Protein AF-U9UXD9-F1 (afdb_monomer_lite)

pLDDT: mean 90.03, std 11.15, range [47.75, 98.38]

Radius of gyration: 14.78 Å; chains: 1; bounding box: 42×29×40 Å

Structure (mmCIF, N/CA/C/O backbone):
data_AF-U9UXD9-F1
#
_entry.id   AF-U9UXD9-F1
#
loop_
_atom_site.group_PDB
_atom_site.id
_atom_site.type_symbol
_atom_site.label_atom_id
_atom_site.label_alt_id
_atom_site.label_comp_id
_atom_site.label_asym_id
_atom_site.label_entity_id
_atom_site.label_seq_id
_atom_site.pdbx_PDB_ins_code
_atom_site.Cartn_x
_atom_site.Cartn_y
_atom_site.Cartn_z
_atom_site.occupancy
_atom_site.B_iso_or_equiv
_atom_site.auth_seq_id
_atom_site.auth_comp_id
_atom_site.auth_asym_id
_atom_site.auth_atom_id
_atom_site.pdbx_PDB_model_num
ATOM 1 N N . MET A 1 1 ? 28.510 9.407 2.389 1.00 47.75 1 MET A N 1
ATOM 2 C CA . MET A 1 1 ? 27.155 9.990 2.547 1.00 47.75 1 MET A CA 1
ATOM 3 C C . MET A 1 1 ? 26.458 9.371 3.751 1.00 47.75 1 MET A C 1
ATOM 5 O O . MET A 1 1 ? 26.503 8.159 3.916 1.00 47.75 1 MET A O 1
ATOM 9 N N . GLY A 1 2 ? 25.890 10.187 4.645 1.00 51.25 2 GLY A N 1
ATOM 10 C CA . GLY A 1 2 ? 25.285 9.713 5.898 1.00 51.25 2 GLY A CA 1
ATOM 11 C C . GLY A 1 2 ? 23.861 9.168 5.719 1.00 51.25 2 GLY A C 1
ATOM 12 O O . GLY A 1 2 ? 23.108 9.651 4.878 1.00 51.25 2 GLY A O 1
ATOM 13 N N . LYS A 1 3 ? 23.450 8.214 6.571 1.00 53.22 3 LYS A N 1
ATOM 14 C CA . LYS A 1 3 ? 22.107 7.583 6.564 1.00 53.22 3 LYS A CA 1
ATOM 15 C C . LYS A 1 3 ? 20.931 8.584 6.567 1.00 53.22 3 LYS A C 1
ATOM 17 O O . LYS A 1 3 ? 19.862 8.260 6.059 1.00 53.22 3 LYS A O 1
ATOM 22 N N . LYS A 1 4 ? 21.116 9.787 7.131 1.00 56.16 4 LYS A N 1
ATOM 23 C CA . LYS A 1 4 ? 20.098 10.857 7.161 1.00 56.16 4 LYS A CA 1
ATOM 24 C C . LYS A 1 4 ? 19.846 11.497 5.790 1.00 56.16 4 LYS A C 1
ATOM 26 O O . LYS A 1 4 ? 18.699 11.809 5.500 1.00 56.16 4 LYS A O 1
ATOM 31 N N . GLN A 1 5 ? 20.877 11.653 4.958 1.00 60.47 5 GLN A N 1
ATOM 32 C CA . GLN A 1 5 ? 20.761 12.288 3.639 1.00 60.47 5 GLN A CA 1
ATOM 33 C C . GLN A 1 5 ? 19.975 11.389 2.671 1.00 60.47 5 GLN A C 1
ATOM 35 O O . GLN A 1 5 ? 18.980 11.807 2.096 1.00 60.47 5 GLN A O 1
ATOM 40 N N . ILE A 1 6 ? 20.295 10.090 2.665 1.00 60.47 6 ILE A N 1
ATOM 41 C CA . ILE A 1 6 ? 19.598 9.052 1.881 1.00 60.47 6 ILE A CA 1
ATOM 42 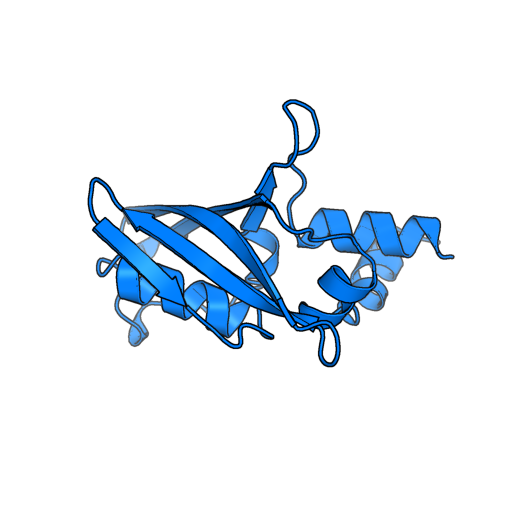C C . ILE A 1 6 ? 18.091 8.992 2.203 1.00 60.47 6 ILE A C 1
ATOM 44 O O . ILE A 1 6 ? 17.263 8.775 1.320 1.00 60.47 6 ILE A O 1
ATOM 48 N N . ALA A 1 7 ? 17.706 9.185 3.469 1.00 57.84 7 ALA A N 1
ATOM 49 C CA . ALA A 1 7 ? 16.299 9.181 3.876 1.00 57.84 7 ALA A CA 1
ATOM 50 C C . ALA A 1 7 ? 15.526 10.431 3.412 1.00 57.84 7 ALA A C 1
ATOM 52 O O . ALA A 1 7 ? 14.326 10.327 3.170 1.00 57.84 7 ALA A O 1
ATOM 53 N N . GLY A 1 8 ? 16.197 11.584 3.305 1.00 60.69 8 GLY A N 1
ATOM 54 C CA . GLY A 1 8 ? 15.618 12.821 2.774 1.00 60.69 8 GLY A CA 1
ATOM 55 C C . GLY A 1 8 ? 15.433 12.753 1.261 1.00 60.69 8 GLY A C 1
ATOM 56 O O . GLY A 1 8 ? 14.341 13.010 0.770 1.00 60.69 8 GLY A O 1
ATOM 57 N N . ASP A 1 9 ? 16.452 12.291 0.539 1.00 59.47 9 ASP A N 1
ATOM 58 C CA . ASP A 1 9 ? 16.437 12.292 -0.928 1.00 59.47 9 ASP A CA 1
ATOM 59 C C . ASP A 1 9 ? 15.545 11.175 -1.500 1.00 59.47 9 ASP A C 1
ATOM 61 O O . ASP A 1 9 ? 14.787 11.380 -2.449 1.00 59.47 9 ASP A O 1
ATOM 65 N N . SER A 1 10 ? 15.507 10.003 -0.850 1.00 62.25 10 SER A N 1
ATOM 66 C CA . SER A 1 10 ? 14.566 8.937 -1.230 1.00 62.25 10 SER A CA 1
ATOM 67 C C . SER A 1 10 ? 13.100 9.318 -1.008 1.00 62.25 10 SER A C 1
ATOM 69 O O . SER A 1 10 ? 12.233 8.664 -1.594 1.00 62.25 10 SER A O 1
ATOM 71 N N . ALA A 1 11 ? 12.803 10.375 -0.226 1.00 66.31 11 ALA A N 1
ATOM 72 C CA . ALA A 1 11 ? 11.453 10.894 0.017 1.00 66.31 11 ALA A CA 1
ATOM 73 C C . ALA A 1 11 ? 10.772 11.446 -1.252 1.00 66.31 11 ALA A C 1
ATOM 75 O O . ALA A 1 11 ? 9.542 11.555 -1.269 1.00 66.31 11 ALA A O 1
ATOM 76 N N . HIS A 1 12 ? 11.528 11.647 -2.335 1.00 73.69 12 HIS A N 1
ATOM 77 C CA . HIS A 1 12 ? 10.988 12.022 -3.641 1.00 73.69 12 HIS A CA 1
ATOM 78 C C . HIS A 1 12 ? 10.375 10.855 -4.430 1.0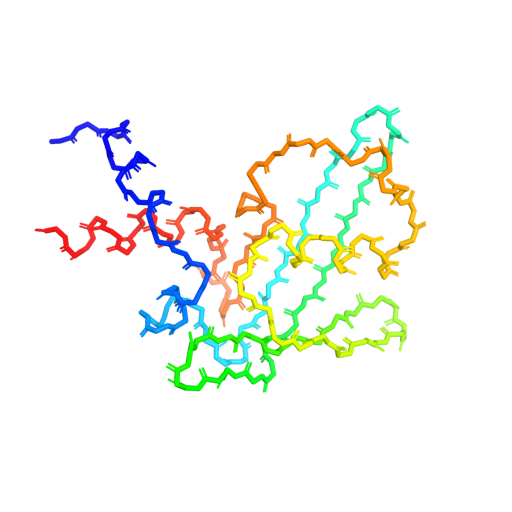0 73.69 12 HIS A C 1
ATOM 80 O O . HIS A 1 12 ? 9.474 11.106 -5.213 1.00 73.69 12 HIS A O 1
ATOM 86 N N . ILE A 1 13 ? 10.760 9.594 -4.165 1.00 86.38 13 ILE A N 1
ATOM 87 C CA . ILE A 1 13 ? 10.216 8.409 -4.868 1.00 86.38 13 ILE A CA 1
ATOM 88 C C . ILE A 1 13 ? 8.737 8.143 -4.504 1.00 86.38 13 ILE A C 1
ATOM 90 O O . ILE A 1 13 ? 8.409 7.440 -3.548 1.00 86.38 13 ILE A O 1
ATOM 94 N N . SER A 1 14 ? 7.820 8.696 -5.277 1.00 91.81 14 SER A N 1
ATOM 95 C CA . SER A 1 14 ? 6.376 8.495 -5.186 1.00 91.81 14 SER A CA 1
ATOM 96 C C . SER A 1 14 ? 5.949 7.038 -5.425 1.00 91.81 14 SER A C 1
ATOM 98 O O . SER A 1 14 ? 6.694 6.219 -5.962 1.00 91.81 14 SER A O 1
ATOM 100 N N . LEU A 1 15 ? 4.709 6.697 -5.051 1.00 93.44 15 LEU A N 1
ATOM 101 C CA . LEU A 1 15 ? 4.165 5.353 -5.282 1.00 93.44 15 LEU A CA 1
ATOM 102 C C . LEU A 1 15 ? 4.161 4.967 -6.779 1.00 93.44 15 LEU A C 1
ATOM 104 O O . LEU A 1 15 ? 4.583 3.852 -7.087 1.00 93.44 15 LEU A O 1
ATOM 108 N N . PRO A 1 16 ? 3.793 5.858 -7.726 1.00 95.19 16 PRO A N 1
ATOM 109 C CA . PRO A 1 16 ? 3.894 5.546 -9.145 1.00 95.19 16 PRO A CA 1
ATOM 110 C C . PRO A 1 16 ? 5.333 5.345 -9.619 1.00 95.19 16 PRO A C 1
ATOM 112 O O . PRO A 1 16 ? 5.588 4.439 -10.408 1.00 95.19 16 PRO A O 1
ATOM 115 N N . GLU A 1 17 ? 6.295 6.119 -9.112 1.00 94.12 17 GLU A N 1
ATOM 116 C CA . GLU A 1 17 ? 7.713 5.897 -9.418 1.00 94.12 17 GLU A CA 1
ATOM 117 C C . GLU A 1 17 ? 8.197 4.543 -8.901 1.00 94.12 17 GLU A C 1
ATOM 119 O O . GLU A 1 17 ? 8.944 3.873 -9.605 1.00 94.12 17 GLU A O 1
ATOM 124 N N . MET A 1 18 ? 7.713 4.074 -7.743 1.00 95.06 18 MET A N 1
ATOM 125 C CA . MET A 1 18 ? 8.031 2.725 -7.258 1.00 95.06 18 MET A CA 1
ATOM 126 C C . MET A 1 18 ? 7.555 1.625 -8.215 1.00 95.06 18 MET A C 1
ATOM 128 O O . MET A 1 18 ? 8.231 0.605 -8.349 1.00 95.06 18 MET A O 1
ATOM 132 N N . THR A 1 19 ? 6.418 1.806 -8.893 1.00 95.44 19 THR A N 1
ATOM 133 C CA . THR A 1 19 ? 5.952 0.829 -9.896 1.00 95.44 19 THR A CA 1
ATOM 134 C C . THR A 1 19 ? 6.778 0.902 -11.180 1.00 95.44 19 THR A C 1
ATOM 136 O O . THR A 1 19 ? 7.226 -0.124 -11.694 1.00 95.44 19 THR A O 1
ATOM 139 N N . LYS A 1 20 ? 7.064 2.118 -11.666 1.00 93.31 20 LYS A N 1
ATOM 140 C CA . LYS A 1 20 ? 7.911 2.358 -12.845 1.00 93.31 20 LYS A CA 1
ATOM 141 C C . LYS A 1 20 ? 9.322 1.803 -12.644 1.00 93.31 20 LYS A C 1
ATOM 143 O O . LYS A 1 20 ? 9.856 1.162 -13.542 1.00 93.31 20 LYS A O 1
ATOM 148 N N . ALA A 1 21 ? 9.873 1.956 -11.443 1.00 93.44 21 ALA A N 1
ATOM 149 C CA . ALA A 1 21 ? 11.165 1.417 -11.026 1.00 93.44 21 ALA A CA 1
ATOM 150 C C . ALA A 1 21 ? 11.151 -0.097 -10.721 1.00 93.44 21 ALA A C 1
ATOM 152 O O . ALA A 1 21 ? 12.160 -0.637 -10.271 1.00 93.44 21 ALA A O 1
ATOM 153 N N . GLN A 1 22 ? 10.024 -0.795 -10.921 1.00 94.00 22 GLN A N 1
ATOM 154 C CA . GLN A 1 22 ? 9.865 -2.228 -10.627 1.00 94.00 22 GLN A CA 1
ATOM 155 C C . GLN A 1 22 ? 10.165 -2.600 -9.161 1.00 94.00 22 GLN A C 1
ATOM 157 O O . GLN A 1 22 ? 10.503 -3.753 -8.857 1.00 94.00 22 GLN A O 1
ATOM 162 N N . ILE A 1 23 ? 10.027 -1.636 -8.243 1.00 95.44 23 ILE A N 1
ATOM 163 C CA . ILE A 1 23 ? 10.107 -1.864 -6.797 1.00 95.44 23 ILE A CA 1
ATOM 164 C C . ILE A 1 23 ? 8.840 -2.582 -6.338 1.00 95.44 23 ILE A C 1
ATOM 166 O O . ILE A 1 23 ? 8.949 -3.595 -5.655 1.00 95.44 23 ILE A O 1
ATOM 170 N N . ILE A 1 24 ? 7.668 -2.096 -6.760 1.00 96.75 24 ILE A N 1
ATOM 171 C CA . ILE A 1 24 ? 6.373 -2.779 -6.624 1.00 96.75 24 ILE A CA 1
ATOM 172 C C . ILE A 1 24 ? 6.026 -3.399 -7.978 1.00 96.75 24 ILE A C 1
ATOM 174 O O . ILE A 1 24 ? 6.130 -2.730 -9.007 1.00 96.75 24 ILE A O 1
ATOM 178 N N . ARG A 1 25 ? 5.617 -4.665 -7.979 1.00 96.88 25 ARG A N 1
ATOM 179 C CA . ARG A 1 25 ? 5.356 -5.470 -9.175 1.00 96.88 25 ARG A CA 1
ATOM 180 C C . ARG A 1 25 ? 3.957 -6.068 -9.142 1.00 96.88 25 ARG A C 1
ATOM 182 O O . ARG A 1 25 ? 3.321 -6.150 -8.092 1.00 96.88 25 ARG A O 1
ATOM 189 N N . LEU A 1 26 ? 3.496 -6.491 -10.318 1.00 97.31 26 LEU A N 1
ATOM 190 C CA . LEU A 1 26 ? 2.323 -7.351 -10.428 1.00 97.31 26 LEU A CA 1
ATOM 191 C C . LEU A 1 26 ? 2.529 -8.591 -9.550 1.00 97.31 26 LEU A C 1
ATOM 193 O O . LEU A 1 26 ? 3.651 -9.082 -9.442 1.00 97.31 26 LEU A O 1
ATOM 197 N N . ASP A 1 27 ? 1.457 -9.053 -8.916 1.00 97.19 27 ASP A N 1
ATOM 198 C CA . ASP A 1 27 ? 1.449 -10.183 -7.990 1.00 97.19 27 ASP A CA 1
ATOM 199 C C . ASP A 1 27 ? 2.195 -9.999 -6.663 1.00 97.19 27 ASP A C 1
ATOM 201 O O . ASP A 1 27 ? 2.131 -10.894 -5.818 1.00 97.19 27 ASP A O 1
ATOM 205 N N . ASP A 1 28 ? 2.798 -8.843 -6.389 1.00 98.00 28 ASP A N 1
ATOM 206 C CA . ASP A 1 28 ? 3.245 -8.551 -5.029 1.00 98.00 28 ASP A CA 1
ATOM 207 C C . ASP A 1 28 ? 2.044 -8.502 -4.069 1.00 98.00 28 ASP A C 1
ATOM 209 O O . ASP A 1 28 ? 0.959 -8.007 -4.405 1.00 98.00 28 ASP A O 1
ATOM 213 N N . THR A 1 29 ? 2.253 -8.967 -2.839 1.00 97.88 29 THR A N 1
ATOM 214 C CA . THR A 1 29 ? 1.322 -8.722 -1.735 1.00 97.88 29 THR A CA 1
ATOM 215 C C . THR A 1 29 ? 1.848 -7.568 -0.893 1.00 97.88 29 THR A C 1
ATOM 217 O O . THR A 1 29 ? 2.920 -7.662 -0.304 1.00 97.88 29 THR A O 1
ATOM 220 N N . LEU A 1 30 ? 1.095 -6.477 -0.790 1.00 97.62 30 LEU A N 1
ATOM 221 C CA . LEU A 1 30 ? 1.362 -5.410 0.166 1.00 97.62 30 LEU A CA 1
ATOM 222 C C . LEU A 1 30 ? 0.692 -5.754 1.498 1.00 97.62 30 LEU A C 1
ATOM 224 O O . LEU A 1 30 ? -0.531 -5.714 1.614 1.00 97.62 30 LEU A O 1
ATOM 228 N N . LYS A 1 31 ? 1.490 -6.077 2.514 1.00 96.81 31 LYS A N 1
ATOM 229 C CA . LYS A 1 31 ? 1.005 -6.275 3.881 1.00 96.81 31 LYS A CA 1
ATOM 230 C C . LYS A 1 31 ? 0.913 -4.945 4.601 1.00 96.81 31 LYS A C 1
ATOM 232 O O . LYS A 1 31 ? 1.925 -4.271 4.792 1.00 96.81 31 LYS A O 1
ATOM 237 N N . TYR A 1 32 ? -0.289 -4.587 5.024 1.00 97.25 32 TYR A N 1
ATOM 238 C CA . TYR A 1 32 ? -0.550 -3.444 5.878 1.00 97.25 32 TYR A CA 1
ATOM 239 C C . TYR A 1 32 ? -0.560 -3.850 7.350 1.00 97.25 32 TYR A C 1
ATOM 241 O O . TYR A 1 32 ? -1.242 -4.799 7.745 1.00 97.25 32 TYR A O 1
ATOM 249 N N . LYS A 1 33 ? 0.151 -3.086 8.177 1.00 95.56 33 LYS A N 1
ATOM 250 C CA . LYS A 1 33 ? 0.100 -3.190 9.634 1.00 95.56 33 LYS A CA 1
ATOM 251 C C . LYS A 1 33 ? 0.196 -1.808 10.255 1.00 95.56 33 LYS A C 1
ATOM 253 O O . LYS A 1 33 ? 1.205 -1.122 10.103 1.00 95.56 33 LYS A O 1
ATOM 258 N N . ARG A 1 34 ? -0.815 -1.430 11.038 1.00 94.56 34 ARG A N 1
ATOM 259 C CA . ARG A 1 34 ? -0.772 -0.203 11.841 1.00 94.56 34 ARG A CA 1
ATOM 260 C C . ARG A 1 34 ? -1.453 -0.379 13.187 1.00 94.56 34 ARG A C 1
ATOM 262 O O . ARG A 1 34 ? -2.565 -0.894 13.276 1.00 94.56 34 ARG A O 1
ATOM 269 N N . GLN A 1 35 ? -0.781 0.103 14.228 1.00 93.44 35 GLN A N 1
ATOM 270 C CA . GLN A 1 35 ? -1.320 0.172 15.580 1.00 93.44 35 GLN A CA 1
ATOM 271 C C . GLN A 1 35 ? -1.838 1.586 15.873 1.00 93.44 35 GLN A C 1
ATOM 273 O O . GLN A 1 35 ? -1.101 2.568 15.774 1.00 93.44 35 GLN A O 1
ATOM 278 N N . PHE A 1 36 ? -3.094 1.675 16.295 1.00 92.69 36 PHE A N 1
ATOM 279 C CA . PHE A 1 36 ? -3.759 2.886 16.761 1.00 92.69 36 PHE A CA 1
ATOM 280 C C . PHE A 1 36 ? -3.802 2.853 18.289 1.00 92.69 36 PHE A C 1
ATOM 282 O O . PHE A 1 36 ? -4.796 2.447 18.887 1.00 92.69 36 PHE A O 1
ATOM 289 N N . LYS A 1 37 ? -2.688 3.245 18.925 1.00 88.94 37 LYS A N 1
ATOM 290 C CA . LYS A 1 37 ? -2.486 3.123 20.383 1.00 88.94 37 LYS A CA 1
ATOM 291 C C . LYS A 1 37 ? -3.617 3.749 21.201 1.00 88.94 37 LYS A C 1
ATOM 293 O O . LYS A 1 37 ? -4.124 3.101 22.104 1.00 88.94 37 LYS A O 1
ATOM 298 N N . ASN A 1 38 ? -4.066 4.946 20.819 1.00 87.94 38 ASN A N 1
ATOM 299 C CA . ASN A 1 38 ? -5.134 5.675 21.517 1.00 87.94 38 ASN A CA 1
ATOM 300 C C . ASN A 1 38 ? -6.496 4.961 21.470 1.00 87.94 38 ASN A C 1
ATOM 302 O O . ASN A 1 38 ? -7.382 5.296 22.243 1.00 87.94 38 ASN A O 1
ATOM 306 N N . MET A 1 39 ? -6.664 4.001 20.559 1.00 89.56 39 MET A N 1
ATOM 307 C CA . MET A 1 39 ? -7.891 3.220 20.394 1.00 89.56 39 MET A CA 1
ATOM 308 C C . MET A 1 39 ? -7.717 1.760 20.834 1.00 89.56 39 MET A C 1
ATOM 310 O O . MET A 1 39 ? -8.680 1.007 20.816 1.00 89.56 39 MET A O 1
ATOM 314 N N . GLY A 1 40 ? -6.493 1.321 21.155 1.00 92.12 40 GLY A N 1
ATOM 315 C CA . GLY A 1 40 ? -6.195 -0.091 21.417 1.00 92.12 40 GLY A CA 1
ATOM 316 C C . GLY A 1 40 ? -6.362 -1.016 20.201 1.00 92.12 40 GLY A C 1
ATOM 317 O O . GLY A 1 40 ? -6.421 -2.230 20.364 1.00 92.12 40 GLY A O 1
ATOM 318 N N . ILE A 1 41 ? -6.430 -0.475 18.978 1.00 94.25 41 ILE A N 1
ATOM 319 C CA . ILE A 1 41 ? -6.712 -1.248 17.756 1.00 94.25 41 ILE A CA 1
ATOM 320 C C . ILE A 1 41 ? -5.423 -1.506 16.978 1.00 94.25 41 ILE A C 1
ATOM 322 O O . ILE A 1 41 ? -4.611 -0.604 16.772 1.00 94.25 41 ILE A O 1
ATOM 326 N N . THR A 1 42 ? -5.263 -2.731 16.477 1.00 95.50 42 THR A N 1
ATOM 327 C CA . THR A 1 42 ? -4.291 -3.046 15.421 1.00 95.50 42 THR A CA 1
ATOM 328 C C . THR A 1 42 ? -5.037 -3.483 14.171 1.00 95.50 42 THR A C 1
ATOM 330 O O . THR A 1 42 ? -5.841 -4.415 14.214 1.00 95.50 42 THR A O 1
ATOM 333 N N . VAL A 1 43 ? -4.754 -2.813 13.056 1.00 95.44 43 VAL A N 1
ATOM 334 C CA . VAL A 1 43 ? -5.266 -3.194 11.741 1.00 95.44 43 VAL A CA 1
ATOM 335 C C . VAL A 1 43 ? -4.173 -3.956 11.004 1.00 95.44 43 VAL A C 1
ATOM 337 O O . VAL A 1 43 ? -3.044 -3.473 10.894 1.00 95.44 43 VAL A O 1
ATOM 340 N N . LEU A 1 44 ? -4.530 -5.147 10.528 1.00 96.06 44 LEU A N 1
ATOM 341 C CA . LEU A 1 44 ? -3.717 -6.020 9.689 1.00 96.06 44 LEU A CA 1
ATOM 342 C C . LEU A 1 44 ? -4.523 -6.308 8.427 1.00 96.06 44 LEU A C 1
ATOM 344 O O . LEU A 1 44 ? -5.701 -6.648 8.537 1.00 96.06 44 LEU A O 1
ATOM 348 N N . MET A 1 45 ? -3.915 -6.157 7.256 1.00 96.12 45 MET A N 1
ATOM 349 C CA . MET A 1 45 ? -4.589 -6.443 5.993 1.00 96.12 45 MET A CA 1
ATOM 350 C C . MET A 1 45 ? -3.581 -6.811 4.916 1.00 96.12 45 MET A C 1
ATOM 352 O O . MET A 1 45 ? -2.548 -6.157 4.792 1.00 96.12 45 MET A O 1
ATOM 356 N N . ASP A 1 46 ? -3.916 -7.806 4.106 1.00 95.88 46 ASP A N 1
ATOM 357 C CA . ASP A 1 46 ? -3.153 -8.140 2.912 1.00 95.88 46 ASP A CA 1
ATOM 358 C C . ASP A 1 46 ? -3.829 -7.495 1.695 1.00 95.88 46 ASP A C 1
ATOM 360 O O . ASP A 1 46 ? -5.060 -7.468 1.582 1.00 95.88 46 ASP A O 1
ATOM 364 N N . LEU A 1 47 ? -3.018 -6.943 0.794 1.00 97.69 47 LEU A N 1
ATOM 365 C CA . LEU A 1 47 ? -3.463 -6.360 -0.463 1.00 97.69 47 LEU A CA 1
ATOM 366 C C . LEU A 1 47 ? -2.679 -6.983 -1.613 1.00 97.69 47 LEU A C 1
ATOM 368 O O . LEU A 1 47 ? -1.457 -6.904 -1.629 1.00 97.69 47 LEU A O 1
ATOM 372 N N . LYS A 1 48 ? -3.352 -7.556 -2.606 1.00 98.19 48 LYS A N 1
ATOM 373 C CA . LYS A 1 48 ? -2.692 -8.110 -3.797 1.00 98.19 48 LYS A CA 1
ATOM 374 C C . LYS A 1 48 ? -2.629 -7.055 -4.895 1.00 98.19 48 LYS A C 1
ATOM 376 O O . LYS A 1 48 ? -3.659 -6.467 -5.221 1.00 98.19 48 LYS A O 1
ATOM 381 N N . VAL A 1 49 ? -1.456 -6.834 -5.487 1.00 98.12 49 VAL A N 1
ATOM 382 C CA . VAL A 1 49 ? -1.321 -6.031 -6.711 1.00 98.12 49 VAL A CA 1
ATOM 383 C C . VAL A 1 49 ? -1.868 -6.846 -7.877 1.00 98.12 49 VAL A C 1
ATOM 385 O O . VAL A 1 49 ? -1.277 -7.857 -8.249 1.00 98.12 49 VAL A O 1
ATOM 388 N N . VAL A 1 50 ? -2.997 -6.418 -8.444 1.00 98.31 50 VAL A N 1
ATOM 389 C CA . VAL A 1 50 ? -3.687 -7.159 -9.517 1.00 98.31 50 VAL A CA 1
ATOM 390 C C . VAL A 1 50 ? -3.546 -6.499 -10.886 1.00 98.31 50 VAL A C 1
ATOM 392 O O . VAL A 1 50 ? -3.636 -7.185 -11.898 1.00 98.31 50 VAL A O 1
ATOM 395 N N . ALA A 1 51 ? -3.271 -5.192 -10.937 1.00 97.81 51 ALA A N 1
ATOM 396 C CA . ALA A 1 51 ? -2.856 -4.521 -12.163 1.00 97.81 51 ALA A CA 1
ATOM 397 C C . ALA A 1 51 ? -2.012 -3.276 -11.866 1.00 97.81 51 ALA A C 1
ATOM 399 O O . ALA A 1 51 ? -2.082 -2.683 -10.787 1.00 97.81 51 ALA A O 1
ATOM 400 N N . ILE A 1 52 ? -1.218 -2.872 -12.857 1.00 97.44 52 ILE A N 1
ATOM 401 C CA . ILE A 1 52 ? -0.445 -1.629 -12.848 1.00 97.44 52 ILE A CA 1
ATOM 402 C C . ILE A 1 52 ? -0.696 -0.926 -14.176 1.00 97.44 52 ILE A C 1
ATOM 404 O O . ILE A 1 52 ? -0.445 -1.492 -15.244 1.00 97.44 52 ILE A O 1
ATOM 408 N N . ASN A 1 53 ? -1.170 0.315 -14.124 1.00 95.88 53 ASN A N 1
ATOM 409 C CA . ASN A 1 53 ? -1.289 1.131 -15.319 1.00 95.88 53 ASN A CA 1
ATOM 410 C C . ASN A 1 53 ? 0.114 1.551 -15.787 1.00 95.88 53 ASN A C 1
ATOM 412 O O . ASN A 1 53 ? 0.816 2.299 -15.111 1.00 95.88 53 ASN A O 1
ATOM 416 N N . LYS A 1 54 ? 0.518 1.069 -16.966 1.00 90.88 54 LYS A N 1
ATOM 417 C CA . LYS A 1 54 ? 1.867 1.273 -17.511 1.00 90.88 54 LYS A CA 1
ATOM 418 C C . LYS A 1 54 ? 2.177 2.729 -17.876 1.00 90.88 54 LYS A C 1
ATOM 420 O O . LYS A 1 54 ? 3.349 3.089 -17.884 1.00 90.88 54 LYS A O 1
ATOM 425 N N . SER A 1 55 ? 1.176 3.560 -18.182 1.00 92.62 55 SER A N 1
ATOM 426 C CA . SER A 1 55 ? 1.423 4.948 -18.603 1.00 92.62 55 SER A CA 1
ATOM 427 C C . SER A 1 55 ? 1.736 5.857 -17.414 1.00 92.62 55 SER A C 1
ATOM 429 O O . SER A 1 55 ? 2.678 6.650 -17.457 1.00 92.62 55 SER A O 1
ATOM 431 N N . ASN A 1 56 ? 0.984 5.719 -16.322 1.00 93.44 56 ASN A N 1
ATOM 432 C CA . ASN A 1 56 ? 1.091 6.605 -15.164 1.00 93.44 56 ASN A CA 1
ATOM 433 C C . ASN A 1 56 ? 1.693 5.936 -13.920 1.00 93.44 56 ASN A C 1
ATOM 435 O O . ASN A 1 56 ? 2.201 6.649 -13.063 1.00 93.44 56 ASN A O 1
ATOM 439 N N . GLY A 1 57 ? 1.748 4.604 -13.850 1.00 94.38 57 GLY A N 1
ATOM 440 C CA . GLY A 1 57 ? 2.250 3.843 -12.702 1.00 94.38 57 GLY A CA 1
ATOM 441 C C . GLY A 1 57 ? 1.220 3.643 -11.584 1.00 94.38 57 GLY A C 1
ATOM 442 O O . GLY A 1 57 ? 1.591 3.362 -10.447 1.00 94.38 57 GLY A O 1
ATOM 443 N N . HIS A 1 58 ? -0.070 3.844 -11.855 1.00 97.31 58 HIS A N 1
ATOM 444 C CA . HIS A 1 58 ? -1.111 3.711 -10.836 1.00 97.31 58 HIS A CA 1
ATOM 445 C C . HIS A 1 58 ? -1.436 2.239 -10.576 1.00 97.31 58 HIS A C 1
ATOM 447 O O . HIS A 1 58 ? -1.498 1.427 -11.503 1.00 97.31 58 HIS A O 1
ATOM 453 N N . LEU A 1 59 ? -1.657 1.905 -9.308 1.00 97.44 59 LEU A N 1
ATOM 454 C CA . LEU A 1 59 ? -1.946 0.548 -8.863 1.00 97.44 59 LEU A CA 1
ATOM 455 C C . LEU A 1 59 ? -3.452 0.269 -8.865 1.00 97.44 59 LEU A C 1
ATOM 457 O O . LEU A 1 59 ? -4.252 1.109 -8.448 1.00 97.44 59 LEU A O 1
ATOM 461 N N . GLN A 1 60 ? -3.803 -0.954 -9.250 1.00 98.12 60 GLN A N 1
ATOM 462 C CA . GLN A 1 60 ? -5.056 -1.606 -8.890 1.00 98.12 60 GLN A CA 1
ATOM 463 C C . GLN A 1 60 ? -4.743 -2.712 -7.880 1.00 98.12 60 GLN A C 1
ATOM 465 O O . GLN A 1 60 ? -3.860 -3.549 -8.101 1.00 98.12 60 GLN A O 1
ATOM 470 N N . LEU A 1 61 ? -5.453 -2.704 -6.755 1.00 98.25 61 LEU A N 1
ATOM 471 C CA . LEU A 1 61 ? -5.194 -3.590 -5.623 1.00 98.25 61 LEU A CA 1
ATOM 472 C C . LEU A 1 61 ? -6.471 -4.311 -5.201 1.00 98.25 61 LEU A C 1
ATOM 474 O O . LEU A 1 61 ? -7.549 -3.721 -5.177 1.00 98.25 61 LEU A O 1
ATOM 478 N N . LYS A 1 62 ? -6.335 -5.576 -4.809 1.00 98.38 62 LYS A N 1
ATOM 479 C CA . LYS A 1 62 ? -7.401 -6.358 -4.181 1.00 98.38 62 LYS A CA 1
ATOM 480 C C . LYS A 1 62 ? -7.143 -6.466 -2.681 1.00 98.38 62 LYS A C 1
ATOM 482 O O . LYS A 1 62 ? -6.121 -7.015 -2.281 1.00 98.38 62 LYS A O 1
ATOM 487 N N . LEU A 1 63 ? -8.054 -5.939 -1.869 1.00 97.69 63 LEU A N 1
ATOM 488 C CA . LEU A 1 63 ? -8.021 -5.992 -0.404 1.00 97.69 63 LEU A CA 1
ATOM 489 C C . LEU A 1 63 ? -8.745 -7.247 0.082 1.00 97.69 63 LEU A C 1
ATOM 491 O O . LEU A 1 63 ? -9.771 -7.617 -0.494 1.00 97.69 63 LEU A O 1
ATOM 495 N N . PHE A 1 64 ? -8.256 -7.849 1.167 1.00 94.00 64 PHE A N 1
ATOM 496 C CA . PHE A 1 64 ? -8.843 -9.047 1.774 1.00 94.00 64 PHE A CA 1
ATOM 497 C C . PHE A 1 64 ? -9.214 -8.813 3.240 1.00 94.00 64 PHE A C 1
ATOM 499 O O . PHE A 1 64 ? -8.416 -8.285 4.015 1.00 94.00 64 PHE A O 1
ATOM 506 N N . LYS A 1 65 ? -10.418 -9.236 3.636 1.00 90.06 65 LYS A N 1
ATOM 507 C CA . LYS A 1 65 ? -10.898 -9.193 5.024 1.00 90.06 65 LYS A CA 1
ATOM 508 C C . LYS A 1 65 ? -11.841 -10.368 5.286 1.00 90.06 65 LYS A C 1
ATOM 510 O O . LYS A 1 65 ? -13.029 -10.300 4.979 1.00 90.06 65 LYS A O 1
ATOM 515 N N . GLY A 1 66 ? -11.311 -11.450 5.855 1.00 87.06 66 GLY A N 1
ATOM 516 C CA . GLY A 1 66 ? -12.053 -12.711 5.943 1.00 87.06 66 GLY A CA 1
ATOM 517 C C . GLY A 1 66 ? -12.443 -13.189 4.542 1.00 87.06 66 GLY A C 1
ATOM 518 O O . GLY A 1 66 ? -11.595 -13.244 3.657 1.00 87.06 66 GLY A O 1
ATOM 519 N N . GLU A 1 67 ? -13.728 -13.464 4.326 1.00 89.69 67 GLU A N 1
ATOM 520 C CA . GLU A 1 67 ? -14.275 -13.855 3.016 1.00 89.69 67 GLU A CA 1
ATOM 521 C C . GLU A 1 67 ? -14.551 -12.657 2.087 1.00 89.69 67 GLU A C 1
ATOM 523 O O . GLU A 1 67 ? -14.755 -12.818 0.882 1.00 89.69 67 GLU A O 1
ATOM 528 N N . GLN A 1 68 ? -14.538 -11.432 2.623 1.00 92.94 68 GLN A N 1
ATOM 529 C CA . GLN A 1 68 ? -14.793 -10.227 1.843 1.00 92.94 68 GLN A CA 1
ATOM 530 C C . GLN A 1 68 ? -13.547 -9.802 1.071 1.00 92.94 68 GLN A C 1
ATOM 532 O O . GLN A 1 68 ? -12.421 -9.834 1.576 1.00 92.94 68 GLN A O 1
ATOM 537 N N . ASN A 1 69 ? -13.768 -9.322 -0.150 1.00 95.44 69 ASN A N 1
ATOM 538 C CA . ASN A 1 69 ? -12.735 -8.685 -0.947 1.00 95.44 69 ASN A CA 1
ATOM 539 C C . ASN A 1 69 ? -13.269 -7.444 -1.667 1.00 95.44 69 ASN A C 1
ATOM 541 O O . ASN A 1 69 ? -14.449 -7.371 -2.003 1.00 95.44 69 ASN A O 1
ATOM 545 N N . LYS A 1 70 ? -12.386 -6.467 -1.883 1.00 96.81 70 LYS A N 1
ATOM 546 C CA . LYS A 1 70 ? -12.682 -5.213 -2.588 1.00 96.81 70 LYS A CA 1
ATOM 547 C C . LYS A 1 70 ? -11.543 -4.905 -3.553 1.00 96.81 70 LYS A C 1
ATOM 549 O O . LYS A 1 70 ? -10.381 -4.971 -3.155 1.00 96.81 70 LYS A O 1
ATOM 554 N N . ILE A 1 71 ? -11.868 -4.551 -4.794 1.00 97.81 71 ILE A N 1
ATOM 555 C CA . ILE A 1 71 ? -10.900 -3.977 -5.737 1.00 97.81 71 ILE A CA 1
ATOM 556 C C . ILE A 1 71 ? -10.898 -2.458 -5.553 1.00 97.81 71 ILE A C 1
ATOM 558 O O . ILE A 1 71 ? -11.960 -1.841 -5.454 1.00 97.81 71 ILE A O 1
ATOM 562 N N . ILE A 1 72 ? -9.707 -1.873 -5.468 1.00 97.38 72 ILE A N 1
ATOM 563 C CA . ILE A 1 72 ? -9.496 -0.426 -5.486 1.00 97.38 72 ILE A CA 1
ATOM 564 C C . ILE A 1 72 ? -8.589 -0.059 -6.655 1.00 97.38 72 ILE A C 1
ATOM 566 O O . ILE A 1 72 ? -7.589 -0.730 -6.913 1.00 97.38 72 ILE A O 1
ATOM 570 N N . ASP A 1 73 ? -8.942 1.029 -7.328 1.00 96.38 73 ASP A N 1
ATOM 571 C CA . ASP A 1 73 ? -8.306 1.486 -8.558 1.00 96.38 73 ASP A CA 1
ATOM 572 C C . ASP A 1 73 ? -7.589 2.816 -8.371 1.00 96.38 73 ASP A C 1
ATOM 574 O O . ASP A 1 73 ? -7.828 3.555 -7.409 1.00 96.38 73 ASP A O 1
ATOM 578 N N . ASP A 1 74 ? -6.753 3.147 -9.357 1.00 95.75 74 ASP A N 1
ATOM 579 C CA . ASP A 1 74 ? -6.154 4.472 -9.508 1.00 95.75 74 ASP A CA 1
ATOM 580 C C . ASP A 1 74 ? -5.294 4.894 -8.295 1.00 95.75 74 ASP A C 1
ATOM 582 O O . ASP A 1 74 ? -5.147 6.070 -7.959 1.00 95.75 74 ASP A O 1
ATOM 586 N N . ILE A 1 75 ? -4.688 3.927 -7.603 1.00 96.88 75 ILE A N 1
ATOM 587 C CA . ILE A 1 75 ? -3.909 4.192 -6.396 1.00 96.88 75 ILE A CA 1
ATOM 588 C C . ILE A 1 75 ? -2.520 4.724 -6.764 1.00 96.88 75 ILE A C 1
ATOM 590 O O . ILE A 1 75 ? -1.662 4.000 -7.265 1.00 96.88 75 ILE A O 1
ATOM 594 N N . HIS A 1 76 ? -2.292 6.000 -6.453 1.00 93.94 76 HIS A N 1
ATOM 595 C CA . HIS A 1 76 ? -1.047 6.728 -6.734 1.00 93.94 76 HIS A CA 1
ATOM 596 C C . HIS A 1 76 ? -0.473 7.461 -5.508 1.00 93.94 76 HIS A C 1
ATOM 598 O O . HIS A 1 76 ? 0.567 8.109 -5.588 1.00 93.94 76 HIS A O 1
ATOM 604 N N . ASN A 1 77 ? -1.136 7.366 -4.353 1.00 90.81 77 ASN A N 1
ATOM 605 C CA . ASN A 1 77 ? -0.742 8.038 -3.116 1.00 90.81 77 ASN A CA 1
ATOM 606 C C . ASN A 1 77 ? -0.824 7.044 -1.941 1.00 90.81 77 ASN A C 1
ATOM 608 O O . ASN A 1 77 ? -1.890 6.457 -1.734 1.00 90.81 77 ASN A O 1
ATOM 612 N N . PRO A 1 78 ? 0.244 6.868 -1.140 1.00 90.50 78 PRO A N 1
ATOM 613 C CA . PRO A 1 78 ? 0.237 5.969 0.021 1.00 90.50 78 PRO A CA 1
ATOM 614 C C . PRO A 1 78 ? -0.825 6.339 1.072 1.00 90.50 78 PRO A C 1
ATOM 616 O O . PRO A 1 78 ? -1.385 5.452 1.707 1.00 90.50 78 PRO A O 1
ATOM 619 N N . THR A 1 79 ? -1.150 7.624 1.240 1.00 91.50 79 THR A N 1
ATOM 620 C CA . THR A 1 79 ? -2.196 8.075 2.169 1.00 91.50 79 THR A CA 1
ATOM 621 C C . THR A 1 79 ? -3.584 7.705 1.654 1.00 91.50 79 THR A C 1
ATOM 623 O O . THR A 1 79 ? -4.441 7.290 2.431 1.00 91.50 79 THR A O 1
ATOM 626 N N . ARG A 1 80 ? -3.818 7.803 0.334 1.00 93.44 80 ARG A N 1
ATOM 627 C CA . ARG A 1 80 ? -5.060 7.308 -0.289 1.00 93.44 80 ARG A CA 1
ATOM 628 C C . ARG A 1 80 ? -5.185 5.799 -0.086 1.00 93.44 80 ARG A C 1
ATOM 630 O O . ARG A 1 80 ? -6.238 5.344 0.341 1.00 93.44 80 ARG A O 1
ATOM 637 N N . LEU A 1 81 ? -4.104 5.055 -0.324 1.00 95.69 81 LEU A N 1
ATOM 638 C CA . LEU A 1 81 ? -4.063 3.610 -0.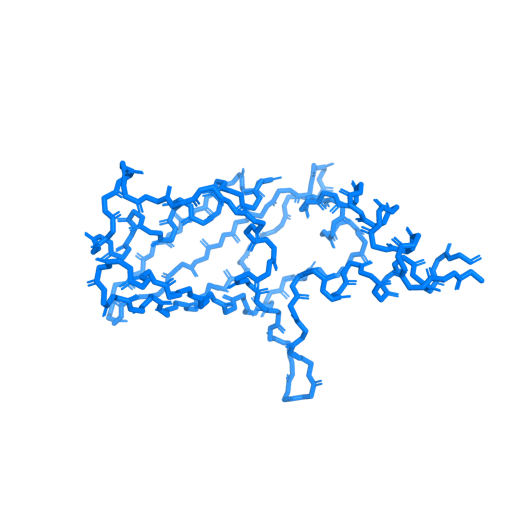107 1.00 95.69 81 LEU A CA 1
ATOM 639 C C . LEU A 1 81 ? -4.401 3.233 1.344 1.00 95.69 81 LEU A C 1
ATOM 641 O O . LEU A 1 81 ? -5.247 2.378 1.584 1.00 95.69 81 LEU A O 1
ATOM 645 N N . GLU A 1 82 ? -3.780 3.898 2.317 1.00 95.62 82 GLU A N 1
ATOM 646 C CA . GLU A 1 82 ? -4.062 3.670 3.736 1.00 95.62 82 GLU A CA 1
ATOM 647 C C . GLU A 1 82 ? -5.517 3.982 4.101 1.00 95.62 82 GLU A C 1
ATOM 649 O O . GLU A 1 82 ? -6.145 3.230 4.845 1.00 95.62 82 GLU A O 1
ATOM 654 N N . ASN A 1 83 ? -6.083 5.055 3.548 1.00 94.94 83 ASN A N 1
ATOM 655 C CA . ASN A 1 83 ? -7.481 5.391 3.784 1.00 94.94 83 ASN A CA 1
ATOM 656 C C . ASN A 1 83 ? -8.445 4.344 3.224 1.00 94.94 83 ASN A C 1
ATOM 658 O O . ASN A 1 83 ? -9.394 4.008 3.923 1.00 94.94 83 ASN A O 1
ATOM 662 N N . GLU A 1 84 ? -8.193 3.796 2.032 1.00 96.25 84 GLU A N 1
ATOM 663 C CA . GLU A 1 84 ? -9.001 2.704 1.469 1.00 96.25 84 GLU A CA 1
ATOM 664 C C . GLU A 1 84 ? -8.951 1.443 2.343 1.00 96.25 84 GLU A C 1
ATOM 666 O O . GLU A 1 84 ? -9.982 0.819 2.592 1.00 96.25 84 GLU A O 1
ATOM 671 N N . VAL A 1 85 ? -7.768 1.098 2.866 1.00 96.50 85 VAL A N 1
ATOM 672 C CA . VAL A 1 85 ? -7.595 -0.030 3.796 1.00 96.50 85 VAL A CA 1
ATOM 673 C C . VAL A 1 85 ? -8.396 0.179 5.075 1.00 96.50 85 VAL A C 1
ATOM 675 O O . VAL A 1 85 ? -9.109 -0.719 5.516 1.00 96.50 85 VAL A O 1
ATOM 678 N N . LEU A 1 86 ? -8.301 1.364 5.676 1.00 95.88 86 LEU A N 1
ATOM 679 C CA . LEU A 1 86 ? -8.997 1.676 6.922 1.00 95.88 86 LEU A CA 1
ATOM 680 C C . LEU A 1 86 ? -10.509 1.831 6.730 1.00 95.88 86 LEU A C 1
ATOM 682 O O . LEU A 1 86 ? -11.267 1.458 7.623 1.00 95.88 86 LEU A O 1
ATOM 686 N N . ASP A 1 87 ? -10.951 2.344 5.579 1.00 96.19 87 ASP A N 1
ATOM 687 C CA . ASP A 1 87 ? -12.367 2.410 5.205 1.00 96.19 87 ASP A CA 1
ATOM 688 C C . ASP A 1 87 ? -12.941 0.993 5.024 1.00 96.19 87 ASP A C 1
ATOM 690 O O . ASP A 1 87 ? -14.039 0.716 5.500 1.00 96.19 87 ASP A O 1
ATOM 694 N N . PHE A 1 88 ? -12.190 0.069 4.413 1.00 96.75 88 PHE A N 1
ATOM 695 C CA . PHE A 1 88 ? -12.606 -1.330 4.258 1.00 96.75 88 PHE A CA 1
ATOM 696 C C . PHE A 1 88 ? -12.548 -2.128 5.578 1.00 96.75 88 PHE A C 1
ATOM 698 O O . PHE A 1 88 ? -13.405 -2.972 5.866 1.00 96.75 88 PHE A O 1
ATOM 705 N N . ASP A 1 89 ? -11.565 -1.844 6.435 1.00 95.31 89 ASP A N 1
ATOM 706 C CA . ASP A 1 89 ? -11.490 -2.416 7.781 1.00 95.31 89 ASP A CA 1
ATOM 707 C C . ASP A 1 89 ? -12.639 -1.926 8.682 1.00 95.31 89 ASP A C 1
ATOM 709 O O . ASP A 1 89 ? -13.236 -2.717 9.413 1.00 95.31 89 ASP A O 1
ATOM 713 N N . GLY A 1 90 ? -12.993 -0.643 8.602 1.00 94.81 90 GLY A N 1
ATOM 714 C CA . GLY A 1 90 ? -14.171 -0.064 9.252 1.00 94.81 90 GLY A CA 1
ATOM 715 C C . GLY A 1 90 ? -14.048 0.183 10.760 1.00 94.81 90 GLY A C 1
ATOM 716 O O . GLY A 1 90 ? -14.927 0.822 11.331 1.00 94.81 90 GLY A O 1
ATOM 717 N N . ARG A 1 91 ? -12.970 -0.255 11.429 1.00 94.31 91 ARG A N 1
ATOM 718 C CA . ARG A 1 91 ? -12.798 -0.058 12.886 1.00 94.31 91 ARG A CA 1
ATOM 719 C C . ARG A 1 91 ? -12.180 1.291 13.262 1.00 94.31 91 ARG A C 1
ATOM 721 O O . ARG A 1 91 ? -12.175 1.656 14.434 1.00 94.31 91 ARG A O 1
ATOM 728 N N . VAL A 1 92 ? -11.641 2.031 12.289 1.00 93.69 92 VAL A N 1
ATOM 729 C CA . VAL A 1 92 ? -10.943 3.306 12.519 1.00 93.69 92 VAL A CA 1
ATOM 730 C C . VAL A 1 92 ? -11.635 4.441 11.767 1.00 93.69 92 VAL A C 1
ATOM 732 O O . VAL A 1 92 ? -11.504 4.576 10.545 1.00 93.69 92 VAL A O 1
ATOM 735 N N . ALA A 1 93 ? -12.332 5.298 12.514 1.00 91.50 93 ALA A N 1
ATOM 736 C CA . ALA A 1 93 ? -12.978 6.495 11.982 1.00 91.50 93 ALA A CA 1
ATOM 737 C C . ALA A 1 93 ? -11.958 7.455 11.347 1.00 91.50 93 ALA A C 1
ATOM 739 O O . ALA A 1 93 ? -10.834 7.581 11.8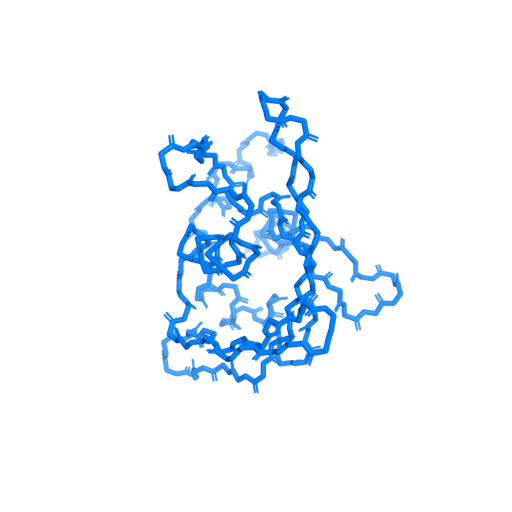32 1.00 91.50 93 ALA A O 1
ATOM 740 N N . LYS A 1 94 ? -12.354 8.168 10.280 1.00 89.50 94 LYS A N 1
ATOM 741 C CA . LYS A 1 94 ? -11.479 9.115 9.557 1.00 89.50 94 LYS A CA 1
ATOM 742 C C . LYS A 1 94 ? -10.869 10.181 10.471 1.00 89.50 94 LYS A C 1
ATOM 744 O O . LYS A 1 94 ? -9.678 10.450 10.365 1.00 89.50 94 LYS A O 1
ATOM 749 N N . SER A 1 95 ? -11.650 10.716 11.408 1.00 89.19 95 SER A N 1
ATOM 750 C CA . SER A 1 95 ? -11.209 11.713 12.396 1.00 89.19 95 SER A CA 1
ATOM 751 C C . SER A 1 95 ? -10.185 11.183 13.407 1.00 89.19 95 SER A C 1
ATOM 753 O O . SER A 1 95 ? -9.479 11.969 14.029 1.00 89.19 95 SER A O 1
ATOM 755 N N . SER A 1 96 ? -10.078 9.863 13.570 1.00 87.31 96 SER A N 1
ATOM 756 C CA . SER A 1 96 ? -9.157 9.217 14.513 1.00 87.31 96 SER A CA 1
ATOM 757 C C . SER A 1 96 ? -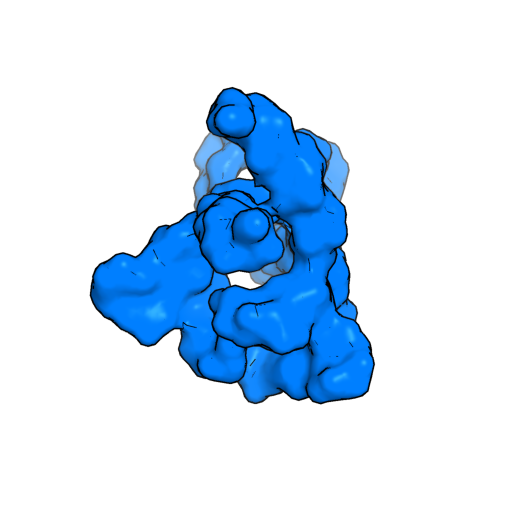7.847 8.765 13.861 1.00 87.31 96 SER A C 1
ATOM 759 O O . SER A 1 96 ? -6.996 8.180 14.533 1.00 87.31 96 SER A O 1
ATOM 761 N N . ARG A 1 97 ? -7.668 9.003 12.555 1.00 89.06 97 ARG A N 1
ATOM 762 C CA . ARG A 1 97 ? -6.472 8.592 11.808 1.00 89.06 97 ARG A CA 1
ATOM 763 C C . ARG A 1 97 ? -5.354 9.614 12.033 1.00 89.06 97 ARG A C 1
ATOM 765 O O . ARG A 1 97 ? -5.501 10.758 11.613 1.00 89.06 97 ARG A O 1
ATOM 772 N N . PRO A 1 98 ? -4.228 9.239 12.669 1.00 81.06 98 PRO A N 1
ATOM 773 C CA . PRO A 1 98 ? -3.139 10.177 12.880 1.00 81.06 98 PRO A CA 1
ATOM 774 C C . PRO A 1 98 ? -2.407 10.466 11.568 1.00 81.06 98 PRO A C 1
ATOM 776 O O . PRO A 1 98 ? -2.197 9.559 10.755 1.00 81.06 98 PRO A O 1
ATOM 779 N N . ASN A 1 99 ? -1.922 11.696 11.413 1.00 78.50 99 ASN A N 1
ATOM 780 C CA . ASN A 1 99 ? -0.987 12.039 10.346 1.00 78.50 99 ASN A CA 1
ATOM 781 C C . ASN A 1 99 ? 0.312 11.243 10.526 1.00 78.50 99 ASN A C 1
ATOM 783 O O . ASN A 1 99 ? 0.872 11.175 11.620 1.00 78.50 99 ASN A O 1
ATOM 787 N N . GLY A 1 100 ? 0.789 10.608 9.460 1.00 78.38 100 GLY A N 1
ATOM 788 C CA . GLY A 1 100 ? 1.981 9.773 9.519 1.00 78.38 100 GLY A CA 1
ATOM 789 C C . GLY A 1 100 ? 2.482 9.378 8.139 1.00 78.38 100 GLY A C 1
ATOM 790 O O . GLY A 1 100 ? 1.797 9.545 7.134 1.00 78.38 100 GLY A O 1
ATOM 791 N N . ASN A 1 101 ? 3.700 8.843 8.094 1.00 83.81 101 ASN A N 1
ATOM 792 C CA . ASN A 1 101 ? 4.260 8.316 6.858 1.00 83.81 101 ASN A CA 1
ATOM 793 C C . ASN A 1 101 ? 3.686 6.919 6.576 1.00 83.81 101 ASN A C 1
ATOM 795 O O . ASN A 1 101 ? 4.213 5.921 7.074 1.00 83.81 101 ASN A O 1
ATOM 799 N N . ALA A 1 102 ? 2.641 6.866 5.752 1.00 88.25 102 ALA A N 1
ATOM 800 C CA . ALA A 1 102 ? 1.972 5.630 5.361 1.00 88.25 102 ALA A CA 1
ATOM 801 C C . ALA A 1 102 ? 2.920 4.593 4.724 1.00 88.25 102 ALA A C 1
ATOM 803 O O . ALA A 1 102 ? 2.712 3.401 4.922 1.00 88.25 102 ALA A O 1
ATOM 804 N N . PHE A 1 103 ? 4.023 4.994 4.068 1.00 87.75 103 PHE A N 1
ATOM 805 C CA . PHE A 1 103 ? 4.998 4.044 3.498 1.00 87.75 103 PHE A CA 1
ATOM 806 C C . PHE A 1 103 ? 5.614 3.092 4.534 1.00 87.75 103 PHE A C 1
ATOM 808 O O . PHE A 1 103 ? 6.062 2.008 4.173 1.00 87.75 103 PHE A O 1
ATOM 815 N N . LYS A 1 104 ? 5.655 3.475 5.815 1.00 90.25 104 LYS A N 1
ATOM 816 C CA . LYS A 1 104 ? 6.178 2.612 6.887 1.00 90.25 104 LYS A CA 1
ATOM 817 C C . LYS A 1 104 ? 5.202 1.512 7.301 1.00 90.25 104 LYS A C 1
ATOM 819 O O . LYS A 1 104 ? 5.624 0.539 7.913 1.00 90.25 104 LYS A O 1
ATOM 824 N N . ASN A 1 105 ? 3.920 1.675 6.988 1.00 94.88 105 ASN A N 1
ATOM 825 C CA . ASN A 1 105 ? 2.863 0.759 7.414 1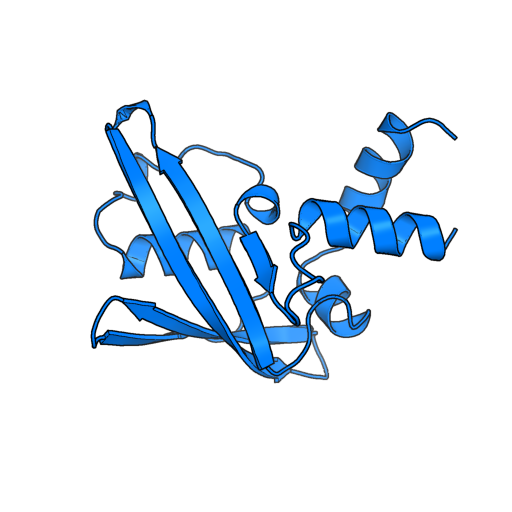.00 94.88 105 ASN A CA 1
ATOM 826 C C . ASN A 1 105 ? 2.589 -0.337 6.376 1.00 94.88 105 ASN A C 1
ATOM 828 O O . ASN A 1 105 ? 1.810 -1.243 6.657 1.00 94.88 105 ASN A O 1
ATOM 832 N N . PHE A 1 106 ? 3.221 -0.263 5.199 1.00 96.75 106 PHE A N 1
ATOM 833 C CA . PHE A 1 106 ? 3.107 -1.250 4.127 1.00 96.75 106 PHE A CA 1
ATOM 834 C C . PHE A 1 106 ? 4.443 -1.947 3.891 1.00 96.75 106 PHE A C 1
ATOM 836 O O . PHE A 1 106 ? 5.472 -1.279 3.781 1.00 96.75 106 PHE A O 1
ATOM 843 N N . SER A 1 107 ? 4.412 -3.272 3.759 1.00 97.25 107 SER A N 1
ATOM 844 C CA . SER A 1 107 ? 5.562 -4.097 3.366 1.00 97.25 107 SER A CA 1
ATOM 845 C C . SER A 1 107 ? 5.257 -4.894 2.109 1.00 97.25 107 SER A C 1
ATOM 847 O O . SER A 1 107 ? 4.145 -5.393 1.962 1.00 97.25 107 SER A O 1
ATOM 849 N N . ILE A 1 108 ? 6.227 -5.005 1.207 1.00 97.81 108 ILE A N 1
ATOM 850 C CA . ILE A 1 108 ? 6.116 -5.815 -0.010 1.00 97.81 108 ILE A CA 1
ATOM 851 C C . ILE A 1 108 ? 6.469 -7.240 0.362 1.00 97.81 108 ILE A C 1
ATOM 853 O O . ILE A 1 108 ? 7.568 -7.452 0.840 1.00 97.81 108 ILE A O 1
ATOM 857 N N . VAL A 1 109 ? 5.593 -8.202 0.106 1.00 97.25 109 VAL A N 1
ATOM 858 C CA . VAL A 1 109 ? 5.884 -9.633 0.197 1.00 97.25 109 VAL A CA 1
ATOM 859 C C . VAL A 1 109 ? 5.874 -10.196 -1.215 1.00 97.25 109 VAL A C 1
ATOM 861 O O . VAL A 1 109 ? 4.819 -10.269 -1.850 1.00 97.25 109 VAL A O 1
ATOM 864 N N . ARG A 1 110 ? 7.062 -10.563 -1.701 1.00 95.56 110 ARG A N 1
ATOM 865 C CA . ARG A 1 110 ? 7.262 -11.151 -3.039 1.00 95.56 110 ARG A CA 1
ATOM 866 C C . ARG A 1 110 ? 7.733 -12.602 -2.979 1.00 95.56 110 ARG A C 1
ATOM 868 O O . ARG A 1 110 ? 7.336 -13.412 -3.806 1.00 95.56 110 ARG A O 1
ATOM 875 N N . SER A 1 111 ? 8.577 -12.910 -2.003 1.00 93.44 111 SER A N 1
ATOM 876 C CA . SER A 1 111 ? 9.101 -14.241 -1.690 1.00 93.44 111 SER A CA 1
ATOM 877 C C . SER A 1 111 ? 9.339 -14.331 -0.181 1.00 93.44 111 SER A C 1
ATOM 879 O O . SER A 1 111 ? 9.211 -13.322 0.516 1.00 93.44 111 SER A O 1
ATOM 881 N N . GLU A 1 112 ? 9.691 -15.516 0.321 1.00 89.50 112 GLU A N 1
ATOM 882 C CA . GLU A 1 112 ? 9.945 -15.748 1.754 1.00 89.50 112 GLU A CA 1
ATOM 883 C C . GLU A 1 112 ? 10.999 -14.788 2.332 1.00 89.50 112 GLU A C 1
ATOM 885 O O . GLU A 1 112 ? 10.810 -14.260 3.425 1.00 89.50 112 GLU A O 1
ATOM 890 N N . ASP A 1 113 ? 12.031 -14.460 1.549 1.00 91.62 113 ASP A N 1
ATOM 891 C CA . ASP A 1 113 ? 13.137 -13.586 1.971 1.00 91.62 113 ASP A CA 1
ATOM 892 C C . ASP A 1 113 ? 12.987 -12.113 1.549 1.00 91.62 113 ASP A C 1
ATOM 894 O O . ASP A 1 113 ? 13.868 -11.293 1.814 1.00 91.62 113 ASP A O 1
ATOM 898 N N . TYR A 1 114 ? 11.897 -11.743 0.865 1.00 92.81 114 TYR A N 1
ATOM 899 C CA . TYR A 1 114 ? 11.687 -10.372 0.391 1.00 92.81 114 TYR A CA 1
ATOM 900 C C . TYR A 1 114 ? 10.445 -9.761 1.028 1.00 92.81 114 TYR A C 1
ATOM 902 O O . TYR A 1 114 ? 9.346 -9.831 0.468 1.00 92.81 114 TYR A O 1
ATOM 910 N N . THR A 1 115 ? 10.653 -9.149 2.198 1.00 96.06 115 THR A N 1
ATOM 911 C CA . THR A 1 115 ? 9.603 -8.490 2.988 1.00 96.06 115 THR A CA 1
ATOM 912 C C . THR A 1 115 ? 9.904 -7.037 3.414 1.00 96.06 115 THR A C 1
ATOM 914 O O . THR A 1 115 ? 9.591 -6.685 4.557 1.00 96.06 115 THR A O 1
ATOM 917 N N . PRO A 1 116 ? 10.536 -6.169 2.593 1.00 96.31 116 PRO A N 1
ATOM 918 C CA . PRO A 1 116 ? 10.871 -4.815 3.032 1.00 96.31 116 PRO A CA 1
ATOM 919 C C . PRO A 1 116 ? 9.622 -3.937 3.160 1.00 96.31 116 PRO A C 1
ATOM 921 O O . PRO A 1 116 ? 8.672 -4.054 2.377 1.00 96.31 116 PRO A O 1
ATOM 924 N N . SER A 1 117 ? 9.643 -2.977 4.089 1.00 96.12 117 SER A N 1
ATOM 925 C CA . SER A 1 117 ? 8.668 -1.881 4.059 1.00 96.12 117 SER A CA 1
ATOM 926 C C . SER A 1 117 ? 8.820 -1.062 2.773 1.00 96.12 117 SER A C 1
ATOM 928 O O . SER A 1 117 ? 9.913 -0.968 2.210 1.00 96.12 117 SER A O 1
ATOM 930 N N . LEU A 1 118 ? 7.761 -0.386 2.315 1.00 94.62 118 LEU A N 1
ATOM 931 C CA . LEU A 1 118 ? 7.882 0.498 1.149 1.00 94.62 118 LEU A CA 1
ATOM 932 C C . LEU A 1 118 ? 8.915 1.609 1.391 1.00 94.62 118 LEU A C 1
ATOM 934 O O . LEU A 1 118 ? 9.604 2.037 0.470 1.00 94.62 118 LEU A O 1
ATOM 938 N N . PHE A 1 119 ? 9.054 2.060 2.640 1.00 92.44 119 PHE A N 1
ATOM 939 C CA . PHE A 1 119 ? 10.096 3.006 3.026 1.00 92.44 119 PHE A CA 1
ATOM 940 C C . PHE A 1 119 ? 11.513 2.426 2.872 1.00 92.44 119 PHE A C 1
ATOM 942 O O . PHE A 1 119 ? 12.413 3.120 2.404 1.00 92.44 119 PHE A O 1
ATOM 949 N N . GLU A 1 120 ? 11.736 1.170 3.257 1.00 93.25 120 GLU A N 1
ATOM 950 C CA . GLU A 1 120 ? 13.028 0.498 3.078 1.00 93.25 120 GLU A CA 1
ATOM 951 C C . GLU A 1 120 ? 13.331 0.236 1.611 1.00 93.25 120 GLU A C 1
ATOM 953 O O . GLU A 1 120 ? 14.402 0.625 1.150 1.00 93.25 120 GLU A O 1
ATOM 958 N N . ALA A 1 121 ? 12.360 -0.284 0.863 1.00 93.19 121 ALA A N 1
ATOM 959 C CA . ALA A 1 121 ? 12.505 -0.557 -0.559 1.00 93.19 121 ALA A CA 1
ATOM 960 C C . ALA A 1 121 ? 12.868 0.711 -1.360 1.00 93.19 121 ALA A C 1
ATOM 962 O O . ALA A 1 121 ? 13.708 0.664 -2.258 1.00 93.19 121 ALA A O 1
ATOM 963 N N . ARG A 1 122 ? 12.308 1.876 -0.990 1.00 90.75 122 ARG A N 1
ATOM 964 C CA . ARG A 1 122 ? 12.693 3.181 -1.564 1.00 90.75 122 ARG A CA 1
ATOM 965 C C . ARG A 1 122 ? 14.147 3.545 -1.281 1.00 90.75 122 ARG A C 1
ATOM 967 O O . ARG A 1 122 ? 14.852 3.969 -2.192 1.00 90.75 122 ARG A O 1
ATOM 974 N N . LYS A 1 123 ? 14.598 3.394 -0.032 1.00 89.94 123 LYS A N 1
ATOM 975 C CA . LYS A 1 123 ? 15.991 3.684 0.345 1.00 89.94 123 LYS A CA 1
ATOM 976 C C . LYS A 1 123 ? 16.967 2.750 -0.362 1.00 89.94 123 LYS A C 1
ATOM 978 O O . LYS A 1 123 ? 18.012 3.209 -0.805 1.00 89.94 123 LYS A O 1
ATOM 983 N N . GLU A 1 124 ? 16.638 1.463 -0.447 1.00 90.25 124 GLU A N 1
ATOM 984 C CA . GLU A 1 124 ? 17.461 0.464 -1.132 1.00 90.25 124 GLU A CA 1
ATOM 985 C C . GLU A 1 124 ? 17.607 0.774 -2.616 1.00 90.25 124 GLU A C 1
ATOM 987 O O . GLU A 1 124 ? 18.717 0.724 -3.136 1.00 90.25 124 GLU A O 1
ATOM 992 N N . TYR A 1 125 ? 16.502 1.109 -3.288 1.00 90.12 125 TYR A N 1
ATOM 993 C CA . TYR A 1 125 ? 16.539 1.507 -4.689 1.00 90.12 125 TYR A CA 1
ATOM 994 C C . TYR A 1 125 ? 17.398 2.755 -4.877 1.00 90.12 125 TYR A C 1
ATOM 996 O O . TYR A 1 125 ? 18.344 2.719 -5.654 1.00 90.12 125 TYR A O 1
ATOM 1004 N N . TRP A 1 126 ? 17.138 3.811 -4.097 1.00 85.75 126 TRP A N 1
ATOM 1005 C CA . TRP A 1 126 ? 17.914 5.047 -4.170 1.00 85.75 126 TRP A CA 1
ATOM 1006 C C . TRP A 1 126 ? 19.411 4.790 -3.991 1.00 85.75 126 TRP A C 1
ATOM 1008 O O . TRP A 1 126 ? 20.203 5.231 -4.811 1.00 85.75 126 TRP A O 1
ATOM 1018 N N . ALA A 1 127 ? 19.799 4.025 -2.967 1.00 86.06 127 ALA A N 1
ATOM 1019 C CA . ALA A 1 127 ? 21.198 3.712 -2.686 1.00 86.06 127 ALA A CA 1
ATOM 1020 C C . ALA A 1 127 ? 21.893 2.903 -3.796 1.00 86.06 127 ALA A C 1
ATOM 1022 O O . ALA A 1 127 ? 23.113 2.961 -3.889 1.00 86.06 127 ALA A O 1
ATOM 1023 N N . LYS A 1 128 ? 21.143 2.147 -4.610 1.00 85.06 128 LYS A N 1
ATOM 1024 C CA . LYS A 1 128 ? 21.669 1.393 -5.763 1.00 85.06 128 LYS A CA 1
ATOM 1025 C C . LYS A 1 128 ? 21.768 2.230 -7.038 1.00 85.06 128 LYS A C 1
ATOM 1027 O O . LYS A 1 128 ? 22.480 1.837 -7.953 1.00 85.06 128 LYS A O 1
ATOM 1032 N N . THR A 1 129 ? 21.010 3.320 -7.124 1.00 79.25 129 THR A N 1
ATOM 1033 C CA . THR A 1 129 ? 20.951 4.206 -8.298 1.00 79.25 129 THR A CA 1
ATOM 1034 C C . THR A 1 129 ? 21.758 5.496 -8.128 1.00 79.25 129 THR A C 1
ATOM 1036 O O . THR A 1 129 ? 21.635 6.392 -8.959 1.00 79.25 129 THR A O 1
ATOM 1039 N N . GLN A 1 130 ? 22.522 5.612 -7.038 1.00 64.38 130 GLN A N 1
ATOM 1040 C CA . GLN A 1 130 ? 23.555 6.633 -6.831 1.00 64.38 130 GLN A CA 1
ATOM 1041 C C . GLN A 1 130 ? 24.908 6.068 -7.254 1.00 64.38 130 GLN A C 1
ATOM 1043 O O . GLN A 1 130 ? 25.687 6.836 -7.853 1.00 64.38 130 GLN A O 1
#

Sequence (130 aa):
MGKKQIAGDSAHISLPEMTKAQIIRLDDTLKYKRQFKNMGITVLMDLKVVAINKSNGHLQLKLFKGEQNKIIDDIHNPTRLENEVLDFDGRVAKSSRPNGNAFKNFSIVRSEDYTPSLFEARKEYWAKTQ

Organism: Rhizophagus irregularis (strain DAOM 181602 / DAOM 197198 / MUCL 43194) (NCBI:txid747089)

Secondary structure (DSSP, 8-state):
--HHHHHHHGGG--HHHHHHTTSS-TT-EEEEEEEEGGGTEEEEEEEEEEEE-TTT--EEEEEEETTEEEEEEEE--HHHHHHHHHHHH-SS-GGG-----GGGSEEEESBTTB--BHHHHHHHHHHH--

Foldseek 3Di:
DDPVVLLVVLVPCWQLNCQVLVLDDQQWKKWFWDDLPVLRDIDTWIKGFHDADNPRSFTWIWIDDPPDIDIDTRHGHLVVVVVVSCVVVVPADPVSDDDDDSQQRIWIDDDPPGTHRSSVSSSVSSVVVD